Protein AF-A0A418HK17-F1 (afdb_monomer_lite)

pLDDT: mean 91.91, std 10.73, range [44.59, 98.81]

Sequence (151 aa):
MNEPTEIKYPLDEYGDPYYAATHFKAIQNIEDILKGSTDWIEFTPLSGKPNTEFKAEGDNGFNCSYREINVLDIVKIKSVRINLSNIQNGMTIANLPENFVSESQSWPIRTPNTHLPVIISLRPSGKLSLVLNKADTTPWSDTDYIYGTYT

Foldseek 3Di:
DDDPPDDDADADPVRHGDDDCVDPVNDPPVCLQQPPWDDWDADAWPDFDWDDPLPPPPSPADTFTKIWGHGNVPDTDIKTWGKGFPDDAWDWGDQADAQSDVAKDKDWFDKPPLADTKIWIAHNRSTITIHGDPPTPDDGDSGIITTDMDD

Structure (mmCIF, N/CA/C/O backbone):
data_AF-A0A418HK17-F1
#
_entry.id   AF-A0A418HK17-F1
#
loop_
_atom_site.group_PDB
_atom_site.id
_atom_site.type_symbol
_atom_site.label_atom_id
_atom_site.label_alt_id
_atom_site.label_comp_id
_atom_site.label_asym_id
_atom_site.label_entity_id
_atom_site.label_seq_id
_atom_site.pdbx_PDB_ins_code
_atom_site.Cartn_x
_atom_site.Cartn_y
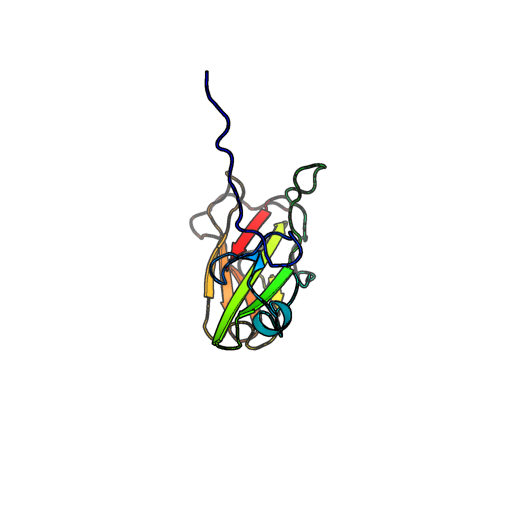_atom_site.Cartn_z
_atom_site.occupancy
_atom_site.B_iso_or_equiv
_atom_site.auth_seq_id
_atom_sit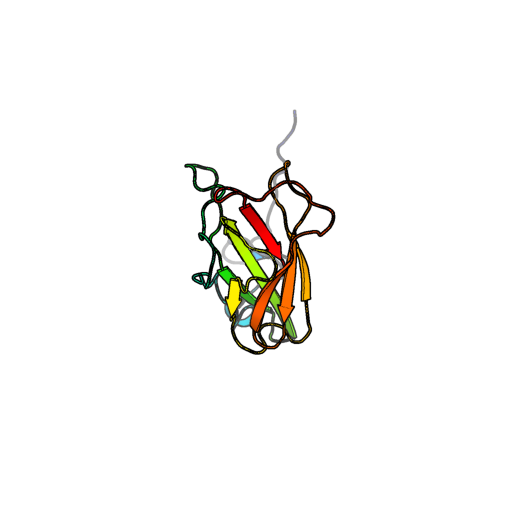e.auth_comp_id
_atom_site.auth_asym_id
_atom_site.auth_atom_id
_atom_site.pdbx_PDB_model_num
ATOM 1 N N . MET A 1 1 ? 3.424 45.359 20.848 1.00 44.59 1 MET A N 1
ATOM 2 C CA . MET A 1 1 ? 3.876 44.181 21.613 1.00 44.59 1 MET A CA 1
ATOM 3 C C . MET A 1 1 ? 2.828 43.104 21.412 1.00 44.59 1 MET A C 1
ATOM 5 O O . MET A 1 1 ? 1.671 43.375 21.693 1.00 44.59 1 MET A O 1
ATOM 9 N N . ASN A 1 2 ? 3.206 41.969 20.815 1.00 55.94 2 ASN A N 1
ATOM 10 C CA . ASN A 1 2 ? 2.333 40.802 20.678 1.00 55.94 2 ASN A CA 1
ATOM 11 C C . ASN A 1 2 ? 2.310 40.098 22.030 1.00 55.94 2 ASN A C 1
ATOM 13 O O . ASN A 1 2 ? 3.276 39.419 22.370 1.00 55.94 2 ASN A O 1
ATOM 17 N N . GLU A 1 3 ? 1.252 40.290 22.809 1.00 62.62 3 GLU A N 1
ATOM 18 C CA . GLU A 1 3 ? 1.036 39.420 23.961 1.00 62.62 3 GLU A CA 1
ATOM 19 C C . GLU A 1 3 ? 0.740 38.008 23.431 1.00 62.62 3 GLU A C 1
ATOM 21 O O . GLU A 1 3 ? -0.094 37.866 22.527 1.00 62.62 3 GLU A O 1
ATOM 26 N N . PRO A 1 4 ? 1.440 36.964 23.910 1.00 60.94 4 PRO A N 1
ATOM 27 C CA . PRO A 1 4 ? 1.094 35.599 23.552 1.00 60.94 4 PRO A CA 1
ATOM 28 C C . PRO A 1 4 ? -0.338 35.334 24.015 1.00 60.94 4 PRO A C 1
ATOM 30 O O . PRO A 1 4 ? -0.724 35.712 25.117 1.00 60.94 4 PRO A O 1
ATOM 33 N N . THR A 1 5 ? -1.144 34.707 23.163 1.00 62.84 5 THR A N 1
ATOM 34 C CA . THR A 1 5 ? -2.516 34.345 23.516 1.00 62.84 5 THR A CA 1
ATOM 35 C C . THR A 1 5 ? -2.481 33.366 24.689 1.00 62.84 5 THR A C 1
ATOM 37 O O . THR A 1 5 ? -2.128 32.200 24.523 1.00 62.84 5 THR A O 1
ATOM 40 N N . GLU A 1 6 ? -2.808 33.843 25.888 1.00 66.56 6 GLU A N 1
ATOM 41 C CA . GLU A 1 6 ? -2.925 33.004 27.076 1.00 66.56 6 GLU A CA 1
ATOM 42 C C . GLU A 1 6 ? -4.234 32.207 26.979 1.00 66.56 6 GLU A C 1
ATOM 44 O O . GLU A 1 6 ? -5.330 32.753 27.116 1.00 66.56 6 GLU A O 1
ATOM 49 N N . ILE A 1 7 ? -4.134 30.906 26.701 1.00 67.88 7 ILE A N 1
ATOM 50 C CA . ILE A 1 7 ? -5.291 30.006 26.720 1.00 67.88 7 ILE A CA 1
ATOM 51 C C . ILE A 1 7 ? -5.517 29.576 28.170 1.00 67.88 7 ILE A C 1
ATOM 53 O O . ILE A 1 7 ? -4.773 28.753 28.703 1.00 67.88 7 ILE A O 1
ATOM 57 N N . LYS A 1 8 ? -6.547 30.138 28.810 1.00 70.19 8 LYS A N 1
ATOM 58 C CA . LYS A 1 8 ? -6.967 29.758 30.165 1.00 70.19 8 LYS A CA 1
ATOM 59 C C . LYS A 1 8 ? -7.928 28.579 30.101 1.00 70.19 8 LYS A C 1
ATOM 61 O O . LYS A 1 8 ? -8.932 28.640 29.394 1.00 70.19 8 LYS A O 1
ATOM 66 N N . TYR A 1 9 ? -7.630 27.529 30.860 1.00 73.19 9 TYR A N 1
ATOM 67 C CA . TYR A 1 9 ? -8.531 26.394 31.031 1.00 73.19 9 TYR A CA 1
ATOM 68 C C . TYR A 1 9 ? -9.353 26.575 32.313 1.00 73.19 9 TYR A C 1
ATOM 70 O O . TYR A 1 9 ? -8.793 27.012 33.322 1.00 73.19 9 TYR A O 1
ATOM 78 N N . PRO A 1 10 ? -10.660 26.258 32.300 1.00 77.94 10 PRO A N 1
ATOM 79 C CA . PRO A 1 10 ? -11.397 26.056 33.542 1.00 77.94 10 PRO A CA 1
ATOM 80 C C . PRO A 1 10 ? -10.722 24.942 34.350 1.00 77.94 10 PRO A C 1
ATOM 82 O O . PRO A 1 10 ? -10.174 24.011 33.765 1.00 77.94 10 PRO A O 1
ATOM 85 N N . LEU A 1 11 ? -10.725 25.061 35.674 1.00 83.38 11 LEU A N 1
ATOM 86 C CA . LEU A 1 11 ? -10.177 24.058 36.587 1.00 83.38 11 LEU A CA 1
ATOM 87 C C . LEU A 1 11 ? -11.329 23.303 37.259 1.00 83.38 11 LEU A C 1
ATOM 89 O O . LEU A 1 11 ? -12.414 23.867 37.424 1.00 83.38 11 LEU A O 1
ATOM 93 N N . ASP A 1 12 ? -11.108 22.042 37.609 1.00 82.56 12 ASP A N 1
ATOM 94 C CA . ASP A 1 12 ? -12.029 21.252 38.416 1.00 82.56 12 ASP A CA 1
ATOM 95 C C . ASP A 1 12 ? -11.930 21.613 39.911 1.00 82.56 12 ASP A C 1
ATOM 97 O O . ASP A 1 12 ? -11.252 22.564 40.311 1.00 82.56 12 ASP A O 1
ATOM 101 N N . GLU A 1 13 ? -12.642 20.867 40.754 1.00 86.62 13 GLU A N 1
ATOM 102 C CA . GLU A 1 13 ? -12.667 21.088 42.204 1.00 86.62 13 GLU A CA 1
ATOM 103 C C . GLU A 1 13 ? -11.327 20.808 42.910 1.00 86.62 13 GLU A C 1
ATOM 105 O O . GLU A 1 13 ? -11.143 21.222 44.056 1.00 86.62 13 GLU A O 1
ATOM 110 N N . TYR A 1 14 ? -10.380 20.165 42.223 1.00 86.94 14 TYR A N 1
ATOM 111 C CA . TYR A 1 14 ? -9.034 19.860 42.709 1.00 86.94 14 TYR A CA 1
ATOM 112 C C . TYR A 1 14 ? -7.966 20.800 42.130 1.00 86.94 14 TYR A C 1
ATOM 114 O O . TYR A 1 14 ? -6.803 20.734 42.531 1.00 86.94 14 TYR A O 1
ATOM 122 N N . GLY A 1 15 ? -8.361 21.728 41.252 1.00 82.62 15 GLY A N 1
ATOM 123 C CA . GLY A 1 15 ? -7.452 22.659 40.588 1.00 82.62 15 GLY A CA 1
ATOM 124 C C . GLY A 1 15 ? -6.788 22.084 39.336 1.00 82.62 15 GLY A C 1
ATOM 125 O O . GLY A 1 15 ? -5.915 22.746 38.769 1.00 82.62 15 GLY A O 1
ATOM 126 N N . ASP A 1 16 ? -7.203 20.900 38.883 1.00 80.88 16 ASP A N 1
ATOM 127 C CA . ASP A 1 16 ? -6.726 20.292 37.646 1.00 80.88 16 ASP A CA 1
ATOM 128 C C . ASP A 1 16 ? -7.512 20.842 36.442 1.00 80.88 16 ASP A C 1
ATOM 130 O O . ASP A 1 16 ? -8.683 21.201 36.572 1.00 80.88 16 ASP A O 1
ATOM 134 N N . PRO A 1 17 ? -6.917 20.954 35.239 1.00 78.69 17 PRO A N 1
ATOM 135 C CA . PRO A 1 17 ? -7.635 21.443 34.064 1.00 78.69 17 PRO A CA 1
ATOM 136 C C . PRO A 1 17 ? -8.896 20.620 33.742 1.00 78.69 17 PRO A C 1
ATOM 138 O O . PRO A 1 17 ? -8.820 19.452 33.364 1.00 78.69 17 PRO A O 1
ATOM 141 N N . TYR A 1 18 ? -10.058 21.269 33.803 1.00 74.69 18 TYR A N 1
ATOM 142 C CA . TYR A 1 18 ? -11.341 20.742 33.357 1.00 74.69 18 TYR A CA 1
ATOM 143 C C . TYR A 1 18 ? -11.452 20.867 31.837 1.00 74.69 18 TYR A C 1
ATOM 145 O O . TYR A 1 18 ? -11.492 21.957 31.258 1.00 74.69 18 TYR A O 1
ATOM 153 N N . TYR A 1 19 ? -11.552 19.723 31.175 1.00 71.12 19 TYR A N 1
ATOM 154 C CA . TYR A 1 19 ? -11.874 19.651 29.762 1.00 71.12 19 TYR A CA 1
ATOM 155 C C . TYR A 1 19 ? -13.354 19.307 29.630 1.00 71.12 19 TYR A C 1
ATOM 157 O O . TYR A 1 19 ? -13.752 18.171 29.881 1.00 71.12 19 TYR A O 1
ATOM 165 N N . ALA A 1 20 ? -14.179 20.269 29.204 1.00 66.81 20 ALA A N 1
ATOM 166 C CA . ALA A 1 20 ? -15.521 19.936 28.735 1.00 66.81 20 ALA A CA 1
ATOM 167 C C . ALA A 1 20 ? -15.408 18.824 27.673 1.00 66.81 20 ALA A C 1
ATOM 169 O O . ALA A 1 20 ? -14.437 18.809 26.909 1.00 66.81 20 ALA A O 1
ATOM 170 N N . ALA A 1 21 ? -16.394 17.922 27.594 1.00 62.16 21 ALA A N 1
ATOM 171 C CA . ALA A 1 21 ? -16.418 16.759 26.687 1.00 62.16 21 ALA A CA 1
ATOM 172 C C . ALA A 1 21 ? -16.310 17.091 25.175 1.00 62.16 21 ALA A C 1
ATOM 174 O O . ALA A 1 21 ? -16.479 16.231 24.319 1.00 62.16 21 ALA A O 1
ATOM 175 N N . THR A 1 22 ? -16.035 18.347 24.836 1.00 64.69 22 THR A N 1
ATOM 176 C CA . THR A 1 22 ? -15.736 18.871 23.507 1.00 64.69 22 THR A CA 1
ATOM 177 C C . THR A 1 22 ? -14.237 18.890 23.176 1.00 64.69 22 THR A C 1
ATOM 179 O O . THR A 1 22 ? -13.881 19.128 22.024 1.00 64.69 22 THR A O 1
ATOM 182 N N . HIS A 1 23 ? -13.342 18.652 24.142 1.00 71.62 23 HIS A N 1
ATOM 183 C CA . HIS A 1 23 ? -11.892 18.604 23.915 1.00 71.62 23 HIS A CA 1
ATOM 184 C C . HIS A 1 23 ? -11.404 17.159 23.698 1.00 71.62 23 HIS A C 1
ATOM 186 O O . HIS A 1 23 ? -11.872 16.247 24.369 1.00 71.62 23 HIS A O 1
ATOM 192 N N . PHE A 1 24 ? -10.411 16.924 22.827 1.00 71.88 24 PHE A N 1
ATOM 193 C CA . PHE A 1 24 ? -9.941 15.557 22.513 1.00 71.88 24 PHE A CA 1
ATOM 194 C C . PHE A 1 24 ? -9.405 14.795 23.739 1.00 71.88 24 PHE A C 1
ATOM 196 O O . PHE A 1 24 ? -9.561 13.584 23.830 1.00 71.88 24 PHE A O 1
ATOM 203 N N . LYS A 1 25 ? -8.822 15.505 24.716 1.00 74.81 25 LYS A N 1
ATOM 204 C CA . LYS A 1 25 ? -8.398 14.917 26.004 1.00 74.81 25 LYS A CA 1
ATOM 205 C C . LYS A 1 25 ? -9.562 14.473 26.899 1.00 74.81 25 LYS A C 1
ATOM 207 O O . LYS A 1 25 ? -9.331 13.737 27.846 1.00 74.81 25 LYS A O 1
ATOM 212 N N . ALA A 1 26 ? -10.782 14.927 26.618 1.00 74.06 26 ALA A N 1
ATOM 213 C CA . ALA A 1 26 ? -11.989 14.495 27.314 1.00 74.06 26 ALA A CA 1
ATOM 214 C C . ALA A 1 26 ? -12.651 13.272 26.649 1.00 74.06 26 ALA A C 1
ATOM 216 O O . ALA A 1 26 ? -13.658 12.784 27.160 1.00 74.06 26 ALA A O 1
ATOM 217 N N . ILE A 1 27 ? -12.107 12.759 25.532 1.00 75.06 27 ILE A N 1
ATOM 218 C CA . ILE A 1 27 ? -12.557 11.493 24.940 1.00 75.06 27 ILE A CA 1
ATOM 219 C C . ILE A 1 27 ? -12.124 10.361 25.873 1.00 75.06 27 ILE A C 1
ATOM 221 O O . ILE A 1 27 ? -10.958 9.971 25.905 1.00 75.06 27 ILE A O 1
ATOM 225 N N . GLN A 1 28 ? -13.070 9.845 26.649 1.00 78.94 28 GLN A N 1
ATOM 226 C CA . GLN A 1 28 ? -12.859 8.667 27.480 1.00 78.94 28 GLN A CA 1
ATOM 227 C C . GLN A 1 28 ? -12.947 7.388 26.639 1.00 78.94 28 GLN A C 1
ATOM 229 O O . GLN A 1 28 ? -13.643 7.350 25.625 1.00 78.94 28 GLN A O 1
ATOM 234 N N . ASN A 1 29 ? -12.249 6.339 27.081 1.00 83.81 29 ASN A N 1
ATOM 235 C CA . ASN A 1 29 ? -12.304 4.994 26.499 1.00 83.81 29 ASN A CA 1
ATOM 236 C C . ASN A 1 29 ? -11.972 4.947 24.996 1.00 83.81 29 ASN A C 1
ATOM 238 O O . ASN A 1 29 ? -12.603 4.230 24.225 1.00 83.81 29 ASN A O 1
ATOM 242 N N . ILE A 1 30 ? -10.952 5.700 24.566 1.00 84.81 30 ILE A N 1
ATOM 243 C CA . ILE A 1 30 ? -10.473 5.666 23.174 1.00 84.81 30 ILE A CA 1
ATOM 244 C C . ILE A 1 30 ? -10.082 4.250 22.721 1.00 84.81 30 ILE A C 1
ATOM 246 O O . ILE A 1 30 ? -10.250 3.907 21.555 1.00 84.81 30 ILE A O 1
ATOM 250 N N . GLU A 1 31 ? -9.611 3.414 23.647 1.00 87.06 31 GLU A N 1
ATOM 251 C CA . GLU A 1 31 ? -9.303 2.003 23.402 1.00 87.06 31 GLU A CA 1
ATOM 252 C C . GLU A 1 31 ? -10.548 1.209 22.995 1.00 87.06 31 GLU A C 1
ATOM 254 O O . GLU A 1 31 ? -10.480 0.403 22.069 1.00 87.06 31 GLU A O 1
ATOM 259 N N . ASP A 1 32 ? -11.697 1.486 23.618 1.00 88.56 32 ASP A N 1
ATOM 260 C CA . ASP A 1 32 ? -12.975 0.882 23.236 1.00 88.56 32 ASP A CA 1
ATOM 261 C C . ASP A 1 32 ? -13.465 1.430 21.892 1.00 88.56 32 ASP A C 1
ATOM 263 O O . ASP A 1 32 ? -13.971 0.671 21.066 1.00 88.56 32 ASP A O 1
ATOM 267 N N . ILE A 1 33 ? -13.270 2.731 21.636 1.00 89.69 33 ILE A N 1
ATOM 268 C CA . ILE A 1 33 ? -13.612 3.364 20.350 1.00 89.69 33 ILE A CA 1
ATOM 269 C C . ILE A 1 33 ? -12.825 2.731 19.200 1.00 89.69 33 ILE A C 1
ATOM 271 O O . ILE A 1 33 ? -13.375 2.549 18.115 1.00 89.69 33 ILE A O 1
ATOM 275 N N . LEU A 1 34 ? -11.550 2.419 19.435 1.00 93.81 34 LEU A N 1
ATOM 276 C CA . LEU A 1 34 ? -10.629 1.887 18.434 1.00 93.81 34 LEU A CA 1
ATOM 277 C C . LEU A 1 34 ? -10.458 0.370 18.512 1.00 93.81 34 LEU A C 1
ATOM 279 O O . LEU A 1 34 ? -9.561 -0.185 17.869 1.00 93.81 34 LEU A O 1
ATOM 283 N N . LYS A 1 35 ? -11.298 -0.313 19.290 1.00 93.81 35 LYS A N 1
ATOM 284 C CA . LYS A 1 35 ? -11.192 -1.749 19.516 1.00 93.81 35 LYS A CA 1
ATOM 285 C C . LYS A 1 35 ? -11.197 -2.511 18.189 1.00 93.81 35 LYS A C 1
ATOM 287 O O . LYS A 1 35 ? -12.021 -2.279 17.312 1.00 93.81 35 LYS A O 1
ATOM 292 N N . GLY A 1 36 ? -10.247 -3.433 18.037 1.00 92.31 36 GLY A N 1
ATOM 293 C CA . GLY A 1 36 ? -10.071 -4.201 16.801 1.00 92.31 36 GLY A CA 1
ATOM 294 C C . GLY A 1 36 ? -9.313 -3.464 15.691 1.00 92.31 36 GLY A C 1
ATOM 295 O O . GLY A 1 36 ? -9.104 -4.049 14.630 1.00 92.31 36 GLY A O 1
ATOM 296 N N . SER A 1 37 ? -8.866 -2.226 15.925 1.00 96.38 37 SER A N 1
ATOM 297 C CA . SER A 1 37 ? -7.857 -1.595 15.075 1.00 96.38 37 SER A CA 1
ATOM 298 C C . SER A 1 37 ? -6.529 -2.342 15.164 1.00 96.38 37 SER A C 1
ATOM 300 O O . SER A 1 37 ? -6.192 -2.931 16.193 1.00 96.38 37 SER A O 1
ATOM 302 N N . THR A 1 38 ? -5.748 -2.276 14.095 1.00 96.88 38 THR A N 1
ATOM 303 C CA . THR A 1 38 ? -4.389 -2.803 14.040 1.00 96.88 38 THR A CA 1
ATOM 304 C C . THR A 1 38 ? -3.393 -1.665 13.874 1.00 96.88 38 THR A C 1
ATOM 306 O O . THR A 1 38 ? -3.655 -0.669 13.191 1.00 96.88 38 THR A O 1
ATOM 309 N N . ASP A 1 39 ? -2.192 -1.866 14.406 1.00 96.50 39 ASP A N 1
ATOM 310 C CA . ASP A 1 39 ? -1.018 -1.154 13.916 1.00 96.50 39 ASP A CA 1
ATOM 311 C C . ASP A 1 39 ? -0.722 -1.538 12.457 1.00 96.50 39 ASP A C 1
ATOM 313 O O . ASP A 1 39 ? -1.433 -2.325 11.820 1.00 96.50 39 ASP A O 1
ATOM 317 N N . TRP A 1 40 ? 0.342 -0.961 11.902 1.00 98.06 40 TRP A N 1
ATOM 318 C CA . TRP A 1 40 ? 0.868 -1.396 10.615 1.00 98.06 40 TRP A CA 1
ATOM 319 C C . TRP A 1 40 ? 1.412 -2.820 10.719 1.00 98.06 40 TRP A C 1
ATOM 321 O O . TRP A 1 40 ? 2.413 -3.070 11.385 1.00 98.06 40 TRP A O 1
ATOM 331 N N . ILE A 1 41 ? 0.759 -3.740 10.018 1.00 98.44 41 ILE A N 1
ATOM 332 C CA . ILE A 1 41 ? 1.200 -5.120 9.858 1.00 98.44 41 ILE A CA 1
ATOM 333 C C . ILE A 1 41 ? 2.072 -5.167 8.609 1.00 98.44 41 ILE A C 1
ATOM 335 O O . ILE A 1 41 ? 1.586 -4.982 7.489 1.00 98.44 41 ILE A O 1
ATOM 339 N N . GLU A 1 42 ? 3.373 -5.373 8.797 1.00 98.62 42 GLU A N 1
ATOM 340 C CA . GLU A 1 42 ? 4.309 -5.523 7.686 1.00 98.62 42 GLU A CA 1
ATOM 341 C C . GLU A 1 42 ? 4.075 -6.831 6.926 1.00 98.62 42 GLU A C 1
ATOM 343 O O . GLU A 1 42 ? 3.728 -7.861 7.507 1.00 98.62 42 GLU A O 1
ATOM 348 N N . PHE A 1 43 ? 4.285 -6.793 5.611 1.00 98.38 43 PHE A N 1
ATOM 349 C CA . PHE A 1 43 ? 4.245 -7.982 4.767 1.00 98.38 43 PHE A CA 1
ATOM 350 C C . PHE A 1 43 ? 5.444 -8.024 3.825 1.00 98.38 43 PHE A C 1
ATOM 352 O O . PHE A 1 43 ? 5.903 -6.999 3.317 1.00 98.38 43 PHE A O 1
ATOM 359 N N . THR A 1 44 ? 5.912 -9.238 3.542 1.00 97.88 44 THR A N 1
ATOM 360 C CA . THR A 1 44 ? 6.943 -9.481 2.531 1.00 97.88 44 THR A CA 1
ATOM 361 C C . THR A 1 44 ? 6.278 -9.649 1.165 1.00 97.88 44 THR A C 1
ATOM 363 O O . THR A 1 44 ? 5.447 -10.548 1.007 1.00 97.88 44 THR A O 1
ATOM 366 N N . PRO A 1 45 ? 6.613 -8.815 0.166 1.00 98.12 45 PRO A N 1
ATOM 367 C CA . PRO A 1 45 ? 6.142 -9.000 -1.198 1.00 98.12 45 PRO A CA 1
ATOM 368 C C . PRO A 1 45 ? 6.560 -10.359 -1.768 1.00 98.12 45 PRO A C 1
ATOM 370 O O . PRO A 1 45 ? 7.669 -10.832 -1.535 1.00 98.12 45 PRO A O 1
ATOM 373 N N . LEU A 1 46 ? 5.675 -10.970 -2.552 1.00 98.19 46 LEU A N 1
ATOM 374 C CA . LEU A 1 46 ? 5.905 -12.242 -3.243 1.00 98.19 46 LEU A CA 1
ATOM 375 C C . LEU A 1 46 ? 6.906 -12.108 -4.398 1.00 98.19 46 LEU A C 1
ATOM 377 O O . LEU A 1 46 ? 7.482 -13.099 -4.837 1.00 98.19 46 LEU A O 1
ATOM 381 N N . SER A 1 47 ? 7.074 -10.894 -4.920 1.00 94.50 47 SER A N 1
ATOM 382 C CA . SER A 1 47 ? 7.993 -10.564 -6.005 1.00 94.50 47 SER A CA 1
ATOM 383 C C . SER A 1 47 ? 8.391 -9.088 -5.916 1.00 94.50 47 SER A C 1
ATOM 385 O O . SER A 1 47 ? 7.711 -8.291 -5.263 1.00 94.50 47 SER A O 1
ATOM 387 N N . GLY A 1 48 ? 9.472 -8.722 -6.607 1.00 96.44 48 GLY A N 1
ATOM 388 C CA . GLY A 1 48 ? 10.115 -7.412 -6.510 1.00 96.44 48 GLY A CA 1
ATOM 389 C C . GLY A 1 48 ? 11.038 -7.304 -5.295 1.00 96.44 48 GLY A C 1
ATOM 390 O O . GLY A 1 48 ? 11.229 -8.265 -4.547 1.00 96.44 48 GLY A O 1
ATOM 391 N N . LYS A 1 49 ? 11.640 -6.130 -5.110 1.00 98.00 49 LYS A N 1
ATOM 392 C CA . LYS A 1 49 ? 12.554 -5.839 -4.003 1.00 98.00 49 LYS A CA 1
ATOM 393 C C . LYS A 1 49 ? 11.866 -4.907 -2.996 1.00 98.00 49 LYS A C 1
ATOM 395 O O . LYS A 1 49 ? 11.583 -3.759 -3.339 1.00 98.00 49 LYS A O 1
ATOM 400 N N . PRO A 1 50 ? 11.548 -5.376 -1.777 1.00 97.88 50 PRO A N 1
ATOM 401 C CA . PRO A 1 50 ? 10.803 -4.578 -0.811 1.00 97.88 50 PRO A CA 1
ATOM 402 C C . PRO A 1 50 ? 11.623 -3.443 -0.209 1.00 97.88 50 PRO A C 1
ATOM 404 O O . PRO A 1 50 ? 12.827 -3.576 0.007 1.00 97.88 50 PRO A O 1
ATOM 407 N N . ASN A 1 51 ? 10.907 -2.395 0.194 1.00 97.56 51 ASN A N 1
ATOM 408 C CA . ASN A 1 51 ? 11.332 -1.399 1.170 1.00 97.56 51 ASN A CA 1
ATOM 409 C C . ASN A 1 51 ? 12.631 -0.675 0.787 1.00 97.56 51 ASN A C 1
ATOM 411 O O . ASN A 1 51 ? 13.481 -0.471 1.651 1.00 97.56 51 ASN A O 1
ATOM 415 N N . THR A 1 52 ? 12.802 -0.309 -0.488 1.00 96.00 52 THR A N 1
ATOM 416 C CA . THR A 1 52 ? 14.050 0.302 -0.980 1.00 96.00 52 THR A CA 1
ATOM 417 C C . THR A 1 52 ? 14.072 1.817 -0.884 1.00 96.00 52 THR A C 1
ATOM 419 O O . THR A 1 52 ? 15.128 2.387 -0.619 1.00 96.00 52 THR A O 1
ATOM 422 N N . GLU A 1 53 ? 12.924 2.472 -1.047 1.00 96.38 53 GLU A N 1
ATOM 423 C CA . GLU A 1 53 ? 12.893 3.924 -1.202 1.00 96.38 53 GLU A CA 1
ATOM 424 C C . GLU A 1 53 ? 12.780 4.675 0.114 1.00 96.38 53 GLU A C 1
ATOM 426 O O . GLU A 1 53 ? 12.105 4.226 1.050 1.00 96.38 53 GLU A O 1
ATOM 431 N N . PHE A 1 54 ? 13.406 5.857 0.140 1.00 96.44 54 PHE A N 1
ATOM 432 C CA . PHE A 1 54 ? 13.390 6.796 1.267 1.00 96.44 54 PHE A CA 1
ATOM 433 C C . PHE A 1 54 ? 13.916 6.168 2.566 1.00 96.44 54 PHE A C 1
ATOM 435 O O . PHE A 1 54 ? 13.411 6.413 3.658 1.00 96.44 54 PHE A O 1
ATOM 442 N N . LYS A 1 55 ? 14.926 5.299 2.445 1.00 96.50 55 LYS A N 1
ATOM 443 C CA . LYS A 1 55 ? 15.558 4.594 3.571 1.00 96.50 55 LYS A CA 1
ATOM 444 C C . LYS A 1 55 ? 16.825 5.259 4.100 1.00 96.50 55 LYS A C 1
ATOM 446 O O . LYS A 1 55 ? 17.461 4.701 4.990 1.00 96.50 55 LYS A O 1
ATOM 451 N N . ALA A 1 56 ? 17.201 6.418 3.564 1.00 95.69 56 ALA A N 1
ATOM 452 C CA . ALA A 1 56 ? 18.299 7.191 4.121 1.00 95.69 56 ALA A CA 1
ATOM 453 C C . ALA A 1 56 ? 17.947 7.702 5.529 1.00 95.69 56 ALA A C 1
ATOM 455 O O . ALA A 1 56 ? 16.776 7.804 5.909 1.00 95.69 56 ALA A O 1
ATOM 456 N N . GLU A 1 57 ? 18.974 8.016 6.314 1.00 96.00 57 GLU A N 1
ATOM 457 C CA . GLU A 1 57 ? 18.799 8.601 7.641 1.00 96.00 57 GLU A CA 1
ATOM 458 C C . GLU A 1 57 ? 18.003 9.913 7.544 1.00 96.00 57 GLU A C 1
ATOM 460 O O . GLU A 1 57 ? 18.353 10.808 6.780 1.00 96.00 57 GLU A O 1
ATOM 465 N N . GLY A 1 58 ? 16.907 10.009 8.302 1.00 95.69 58 GLY A N 1
ATOM 466 C CA . GLY A 1 58 ? 16.013 11.172 8.309 1.00 95.69 58 GLY A CA 1
ATOM 467 C C . GLY A 1 58 ? 14.842 11.117 7.317 1.00 95.69 58 GLY A C 1
ATOM 468 O O . GLY A 1 58 ? 13.841 11.794 7.556 1.00 95.69 58 GLY A O 1
ATOM 469 N N . ASP A 1 59 ? 14.893 10.275 6.280 1.00 95.62 59 ASP A N 1
ATOM 470 C CA . ASP A 1 59 ? 13.827 10.197 5.263 1.00 95.62 59 ASP A CA 1
ATOM 471 C C . ASP A 1 59 ? 12.570 9.463 5.758 1.00 95.62 59 ASP A C 1
ATOM 473 O O . ASP A 1 59 ? 11.458 9.742 5.308 1.00 95.62 59 ASP A O 1
ATOM 477 N N . ASN A 1 60 ? 12.731 8.538 6.710 1.00 95.06 60 ASN A N 1
ATOM 478 C CA . ASN A 1 60 ? 11.639 7.804 7.363 1.00 95.06 60 ASN A CA 1
ATOM 479 C C . ASN A 1 60 ? 10.661 7.107 6.390 1.00 95.06 60 ASN A C 1
ATOM 481 O O . ASN A 1 60 ? 9.452 7.040 6.636 1.00 95.06 60 ASN A O 1
ATOM 485 N N . GLY A 1 61 ? 11.172 6.555 5.287 1.00 96.69 61 GLY A N 1
ATOM 486 C CA . GLY A 1 61 ? 10.388 5.798 4.316 1.00 96.69 61 GLY A CA 1
ATOM 487 C C . GLY A 1 61 ? 9.719 4.577 4.939 1.00 96.69 61 GLY A C 1
ATOM 488 O O . GLY A 1 61 ? 10.348 3.814 5.678 1.00 96.69 61 GLY A O 1
ATOM 489 N N . PHE A 1 62 ? 8.445 4.344 4.628 1.00 98.00 62 PHE A N 1
ATOM 490 C CA . PHE A 1 62 ? 7.697 3.233 5.223 1.00 98.00 62 PHE A CA 1
ATOM 491 C C . PHE A 1 62 ? 8.010 1.878 4.573 1.00 98.00 62 PHE A C 1
ATOM 493 O O . PHE A 1 62 ? 8.494 1.802 3.441 1.00 98.00 62 PHE A O 1
ATOM 500 N N . ASN A 1 63 ? 7.716 0.802 5.306 1.00 98.56 63 ASN A N 1
ATOM 501 C CA . ASN A 1 63 ? 7.717 -0.565 4.792 1.00 98.56 63 ASN A CA 1
ATOM 502 C C . ASN A 1 63 ? 6.363 -0.929 4.166 1.00 98.56 63 ASN A C 1
ATOM 504 O O . ASN A 1 63 ? 5.321 -0.374 4.538 1.00 98.56 63 ASN A O 1
ATOM 508 N N . CYS A 1 64 ? 6.380 -1.896 3.247 1.00 98.69 64 CYS A N 1
ATOM 509 C CA . CYS A 1 64 ? 5.200 -2.608 2.772 1.00 98.69 64 CYS A CA 1
ATOM 510 C C . CYS A 1 64 ? 4.405 -3.133 3.966 1.00 98.69 64 CYS A C 1
ATOM 512 O O . CYS A 1 64 ? 4.875 -3.980 4.725 1.00 98.69 64 CYS A O 1
ATOM 514 N N . SER A 1 65 ? 3.218 -2.573 4.163 1.00 98.81 65 SER A N 1
ATOM 515 C CA . SER A 1 65 ? 2.387 -2.859 5.327 1.00 98.81 65 SER A CA 1
ATOM 516 C C . SER A 1 65 ? 0.923 -2.547 5.047 1.00 98.81 65 SER A C 1
ATOM 518 O O . SER A 1 65 ? 0.598 -1.781 4.140 1.00 98.81 65 SER A O 1
ATOM 520 N N . TYR A 1 66 ? 0.022 -3.140 5.817 1.00 98.75 66 TYR A N 1
ATOM 521 C CA . TYR A 1 66 ? -1.398 -2.796 5.807 1.00 98.75 66 TYR A CA 1
ATOM 522 C C . TYR A 1 66 ? -1.895 -2.584 7.234 1.00 98.75 66 TYR A C 1
ATOM 524 O O . TYR A 1 66 ? -1.253 -3.015 8.190 1.00 98.75 66 TYR A O 1
ATOM 532 N N . ARG A 1 67 ? -3.028 -1.902 7.385 1.00 98.12 67 ARG A N 1
ATOM 533 C CA . ARG A 1 67 ? -3.723 -1.794 8.671 1.00 98.12 67 ARG A CA 1
ATOM 534 C C . ARG A 1 67 ? -5.221 -1.617 8.493 1.00 98.12 67 ARG A C 1
ATOM 536 O O . ARG A 1 67 ? -5.672 -1.128 7.454 1.00 98.12 67 ARG A O 1
ATOM 543 N N . GLU A 1 68 ? -5.962 -1.945 9.538 1.00 97.62 68 GLU A N 1
ATOM 544 C CA . GLU A 1 68 ? -7.379 -1.624 9.686 1.00 97.62 68 GLU A CA 1
ATOM 545 C C . GLU A 1 68 ? -7.539 -0.716 10.904 1.00 97.62 68 GLU A C 1
ATOM 547 O O . GLU A 1 68 ? -7.107 -1.065 11.995 1.00 97.62 68 GLU A O 1
ATOM 552 N N . ILE A 1 69 ? -8.136 0.459 10.725 1.00 97.19 69 ILE A N 1
ATOM 553 C CA . ILE A 1 69 ? -8.612 1.286 11.832 1.00 97.19 69 ILE A CA 1
ATOM 554 C C . ILE A 1 69 ? -10.113 1.068 11.911 1.00 97.19 69 ILE A C 1
ATOM 556 O O . ILE A 1 69 ? -10.849 1.378 10.972 1.00 97.19 69 ILE A O 1
ATOM 560 N N . ASN A 1 70 ? -10.546 0.522 13.033 1.00 95.69 70 ASN A N 1
ATOM 561 C CA . ASN A 1 70 ? -11.940 0.311 13.352 1.00 95.69 70 ASN A CA 1
ATOM 562 C C . ASN A 1 70 ? -12.387 1.425 14.298 1.00 95.69 70 ASN A C 1
ATOM 564 O O . ASN A 1 70 ? -11.765 1.633 15.334 1.00 95.69 70 ASN A O 1
ATOM 568 N N . VAL A 1 71 ? -13.435 2.152 13.927 1.00 94.19 71 VAL A N 1
ATOM 569 C CA . VAL A 1 71 ? -14.059 3.166 14.773 1.00 94.19 71 VAL A CA 1
ATOM 570 C C . VAL A 1 71 ? -15.466 2.695 15.121 1.00 94.19 71 VAL A C 1
ATOM 572 O O . VAL A 1 71 ? -16.353 2.669 14.258 1.00 94.19 71 VAL A O 1
ATOM 575 N N . LEU A 1 72 ? -15.662 2.354 16.397 1.00 91.00 72 LEU A N 1
ATOM 576 C CA . 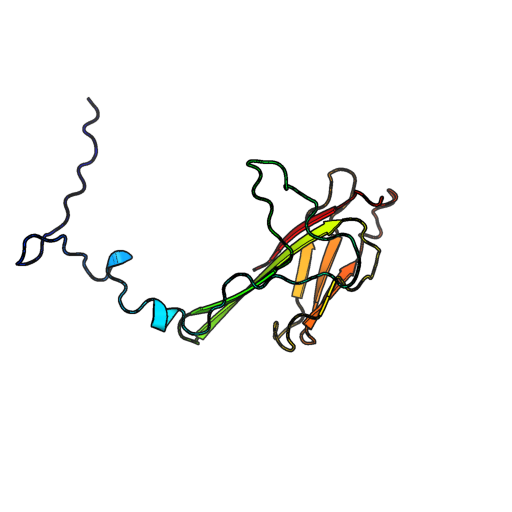LEU A 1 72 ? -16.940 1.944 16.990 1.00 91.00 72 LEU A CA 1
ATOM 577 C C . LEU A 1 72 ? -17.619 0.750 16.295 1.00 91.00 72 LEU A C 1
ATOM 579 O O . LEU A 1 72 ? -18.841 0.650 16.341 1.00 91.00 72 LEU A O 1
ATOM 583 N N . ASP A 1 73 ? -16.873 -0.114 15.601 1.00 88.38 73 ASP A N 1
ATOM 584 C CA . ASP A 1 73 ? -17.401 -1.193 14.743 1.00 88.38 73 ASP A CA 1
ATOM 585 C C . ASP A 1 73 ? -18.321 -0.718 13.598 1.00 88.38 73 ASP A C 1
ATOM 587 O O . ASP A 1 73 ? -18.923 -1.531 12.894 1.00 88.38 73 ASP A O 1
ATOM 591 N N . ILE A 1 74 ? -18.405 0.595 13.362 1.00 91.31 74 ILE A N 1
ATOM 592 C CA . ILE A 1 74 ? -19.280 1.214 12.355 1.00 91.31 74 ILE A CA 1
ATOM 593 C C . ILE A 1 74 ? -18.474 1.633 11.127 1.00 91.31 74 ILE A C 1
ATOM 595 O O . ILE A 1 74 ? -18.939 1.493 9.995 1.00 91.31 74 ILE A O 1
ATOM 599 N N . VAL A 1 75 ? -17.264 2.156 11.340 1.00 93.94 75 VAL A N 1
ATOM 600 C CA . VAL A 1 75 ? -16.396 2.640 10.264 1.00 93.94 75 VAL A CA 1
ATOM 601 C C . VAL A 1 75 ? -15.098 1.852 10.272 1.00 93.94 75 VAL A C 1
ATOM 603 O O . VAL A 1 75 ? -14.379 1.825 11.267 1.00 93.94 75 VAL A O 1
ATOM 606 N N . LYS A 1 76 ? -14.780 1.246 9.128 1.00 95.00 76 LYS A N 1
ATOM 607 C CA . LYS A 1 76 ? -13.507 0.565 8.893 1.00 95.00 76 LYS A CA 1
ATOM 608 C C . LYS A 1 76 ? -12.710 1.343 7.864 1.00 95.00 76 LYS A C 1
ATOM 610 O O . LYS A 1 76 ? -13.114 1.439 6.709 1.00 95.00 76 LYS A O 1
ATOM 615 N N . ILE A 1 77 ? -11.578 1.883 8.289 1.00 96.25 77 ILE A N 1
ATOM 616 C CA . ILE A 1 77 ? -10.620 2.566 7.425 1.00 96.25 77 ILE A CA 1
ATOM 617 C C . ILE A 1 77 ? -9.479 1.595 7.166 1.00 96.25 77 ILE A C 1
ATOM 619 O O . ILE A 1 77 ? -8.837 1.119 8.103 1.00 96.25 77 ILE A O 1
ATOM 623 N N . LYS A 1 78 ? -9.223 1.285 5.900 1.00 97.44 78 LYS A N 1
ATOM 624 C CA . LYS A 1 78 ? -8.272 0.240 5.531 1.00 97.44 78 LYS A CA 1
ATOM 625 C C . LYS A 1 78 ? -7.168 0.829 4.696 1.00 97.44 78 LYS A C 1
ATOM 627 O O . LYS A 1 78 ? -7.403 1.313 3.598 1.00 97.44 78 LYS A O 1
ATOM 632 N N . SER A 1 79 ? -5.954 0.763 5.220 1.00 98.31 79 SER A N 1
ATOM 633 C CA . SER A 1 79 ? -4.809 1.387 4.577 1.00 98.31 79 SER A CA 1
ATOM 634 C C . SER A 1 79 ? -3.809 0.348 4.101 1.00 98.31 79 SER A C 1
ATOM 636 O O . SER A 1 79 ? -3.545 -0.636 4.790 1.00 98.31 79 SER A O 1
ATOM 638 N N . VAL A 1 80 ? -3.194 0.611 2.950 1.00 98.62 80 VAL A N 1
ATOM 639 C CA . VAL A 1 80 ? -2.081 -0.179 2.413 1.00 98.62 80 VAL A CA 1
ATOM 640 C C . VAL A 1 80 ? -0.942 0.759 2.042 1.00 98.62 80 VAL A C 1
ATOM 642 O O . VAL A 1 80 ? -1.153 1.773 1.376 1.00 98.62 80 VAL A O 1
ATOM 645 N N . ARG A 1 81 ? 0.267 0.405 2.468 1.00 98.69 81 ARG A N 1
ATOM 646 C CA . ARG A 1 81 ? 1.543 1.030 2.128 1.00 98.69 81 ARG A CA 1
ATOM 647 C C . ARG A 1 81 ? 2.333 0.097 1.229 1.00 98.69 81 ARG A C 1
ATOM 649 O O . ARG A 1 81 ? 2.462 -1.089 1.526 1.00 98.69 81 ARG A O 1
ATOM 656 N N . ILE A 1 82 ? 2.880 0.642 0.150 1.00 98.75 82 ILE A N 1
ATOM 657 C CA . ILE A 1 82 ? 3.696 -0.098 -0.814 1.00 98.75 82 ILE A CA 1
ATOM 658 C C . ILE A 1 82 ? 4.983 0.689 -1.041 1.00 98.75 82 ILE A C 1
ATOM 660 O O . ILE A 1 82 ? 4.923 1.850 -1.438 1.00 98.75 82 ILE A O 1
ATOM 664 N N . ASN A 1 83 ? 6.122 0.056 -0.777 1.00 98.62 83 ASN A N 1
ATOM 665 C CA . ASN A 1 83 ? 7.466 0.539 -1.083 1.00 98.62 83 ASN A CA 1
ATOM 666 C C . ASN A 1 83 ? 8.210 -0.618 -1.756 1.00 98.62 83 ASN A C 1
ATOM 668 O O . ASN A 1 83 ? 8.568 -1.593 -1.092 1.00 98.62 83 ASN A O 1
ATOM 672 N N . LEU A 1 84 ? 8.343 -0.570 -3.078 1.00 98.44 84 LEU A N 1
ATOM 673 C CA . LEU A 1 84 ? 8.789 -1.714 -3.871 1.00 98.44 84 LEU A CA 1
ATOM 674 C C . LEU A 1 84 ? 9.558 -1.243 -5.104 1.00 98.44 84 LEU A C 1
ATOM 676 O O . LEU A 1 84 ? 9.085 -0.353 -5.802 1.00 98.44 84 LEU A O 1
ATOM 680 N N . SER A 1 85 ? 10.682 -1.880 -5.408 1.00 98.38 85 SER A N 1
ATOM 681 C CA . SER A 1 85 ? 11.425 -1.730 -6.669 1.00 98.38 85 SER A CA 1
ATOM 682 C C . SER A 1 85 ? 11.536 -3.063 -7.412 1.00 98.38 85 SER A C 1
ATOM 684 O O . SER A 1 85 ? 11.020 -4.083 -6.939 1.00 98.38 85 SER A O 1
ATOM 686 N N . ASN A 1 86 ? 12.174 -3.067 -8.587 1.00 97.44 86 ASN A N 1
ATOM 687 C CA . ASN A 1 86 ? 12.297 -4.244 -9.456 1.00 97.44 86 ASN A CA 1
ATOM 688 C C . ASN A 1 86 ? 10.926 -4.858 -9.799 1.00 97.44 86 ASN A C 1
ATOM 690 O O . ASN A 1 86 ? 10.669 -6.046 -9.575 1.00 97.44 86 ASN A O 1
ATOM 694 N N . ILE A 1 87 ? 10.004 -4.013 -10.266 1.00 97.12 87 ILE A N 1
ATOM 695 C CA . ILE A 1 87 ? 8.632 -4.423 -10.567 1.00 97.12 87 ILE A CA 1
ATOM 696 C C . ILE A 1 87 ? 8.468 -4.911 -12.009 1.00 97.12 87 ILE A C 1
ATOM 698 O O . ILE A 1 87 ? 9.203 -4.529 -12.913 1.00 97.12 87 ILE A O 1
ATOM 702 N N . GLN A 1 88 ? 7.453 -5.744 -12.233 1.00 96.19 88 GLN A N 1
ATOM 703 C CA . GLN A 1 88 ? 7.114 -6.304 -13.539 1.00 96.19 88 GLN A CA 1
ATOM 704 C C . GLN A 1 88 ? 5.625 -6.130 -13.824 1.00 96.19 88 GLN A C 1
ATOM 706 O O . GLN A 1 88 ? 4.785 -6.264 -12.934 1.00 96.19 88 GLN A O 1
ATOM 711 N N . ASN A 1 89 ? 5.274 -5.871 -15.083 1.00 97.19 89 ASN A N 1
ATOM 712 C CA . ASN A 1 89 ? 3.878 -5.702 -15.468 1.00 97.19 89 ASN A CA 1
ATOM 713 C C . ASN A 1 89 ? 3.030 -6.940 -15.128 1.00 97.19 89 ASN A C 1
ATOM 715 O O . ASN A 1 89 ? 3.380 -8.059 -15.497 1.00 97.19 89 ASN A O 1
ATOM 719 N N . GLY A 1 90 ? 1.894 -6.735 -14.457 1.00 96.88 90 GLY A N 1
ATOM 720 C CA . GLY A 1 90 ? 0.956 -7.802 -14.101 1.00 96.88 90 GLY A CA 1
ATOM 721 C C . GLY A 1 90 ? 1.357 -8.636 -12.881 1.00 96.88 90 GLY A C 1
ATOM 722 O O . GLY A 1 90 ? 0.661 -9.604 -12.560 1.00 96.88 90 GLY A O 1
ATOM 723 N N . MET A 1 91 ? 2.450 -8.297 -12.188 1.00 97.38 91 MET A N 1
ATOM 724 C CA . MET A 1 91 ? 2.891 -9.067 -11.027 1.00 97.38 91 MET A CA 1
ATOM 725 C C . MET A 1 91 ? 1.903 -8.980 -9.857 1.00 97.38 91 MET A C 1
ATOM 727 O O . MET A 1 91 ? 1.215 -7.976 -9.639 1.00 97.38 91 MET A O 1
ATOM 731 N N . THR A 1 92 ? 1.872 -10.047 -9.060 1.00 98.38 92 THR A N 1
ATOM 732 C CA . THR A 1 92 ? 1.216 -10.037 -7.749 1.00 98.38 92 THR A CA 1
ATOM 733 C C . THR A 1 92 ? 2.234 -9.579 -6.712 1.00 98.38 92 THR A C 1
ATOM 735 O O . THR A 1 92 ? 3.298 -10.179 -6.591 1.00 98.38 92 THR A O 1
ATOM 738 N N . ILE A 1 93 ? 1.910 -8.508 -5.988 1.00 98.56 93 ILE A N 1
ATOM 739 C CA . ILE A 1 93 ? 2.748 -7.954 -4.923 1.00 98.56 93 ILE A CA 1
ATOM 740 C C . ILE A 1 93 ? 2.595 -8.809 -3.669 1.00 98.56 93 ILE A C 1
ATOM 742 O O . ILE A 1 93 ? 3.587 -9.241 -3.101 1.00 98.56 93 ILE A O 1
ATOM 746 N N . ALA A 1 94 ? 1.360 -9.059 -3.236 1.00 98.44 94 ALA A N 1
ATOM 747 C CA . ALA A 1 94 ? 1.063 -9.811 -2.023 1.00 98.44 94 ALA A CA 1
ATOM 748 C C . ALA A 1 94 ? -0.355 -10.392 -2.068 1.00 98.44 94 ALA A C 1
ATOM 750 O O . ALA A 1 94 ? -1.192 -9.962 -2.865 1.00 98.44 94 ALA A O 1
ATOM 751 N N . ASN A 1 95 ? -0.620 -11.333 -1.165 1.00 98.19 95 ASN A N 1
ATOM 752 C CA . ASN A 1 95 ? -1.973 -11.728 -0.792 1.00 98.19 95 ASN A CA 1
ATOM 753 C C . ASN A 1 95 ? -2.217 -11.223 0.632 1.00 98.19 95 ASN A C 1
ATOM 755 O O . ASN A 1 95 ? -1.671 -11.769 1.589 1.00 98.19 95 ASN A O 1
ATOM 759 N N . LEU A 1 96 ? -2.978 -10.138 0.751 1.00 98.19 96 LEU A N 1
ATOM 760 C CA . LEU A 1 96 ? -3.488 -9.643 2.029 1.00 98.19 96 LEU A CA 1
ATOM 761 C C . LEU A 1 96 ? -4.576 -10.599 2.558 1.00 98.19 96 LEU A C 1
ATOM 763 O O . LEU A 1 96 ? -5.012 -11.478 1.808 1.00 98.19 96 LEU A O 1
ATOM 767 N N . PRO A 1 97 ? -5.033 -10.456 3.818 1.00 97.75 97 PRO A N 1
ATOM 768 C CA . PRO A 1 97 ? -6.136 -11.264 4.325 1.00 97.75 97 PRO A CA 1
ATOM 769 C C . PRO A 1 97 ? -7.352 -11.239 3.389 1.00 97.75 97 PRO A C 1
ATOM 771 O O . PRO A 1 97 ? -7.681 -10.211 2.789 1.00 97.75 97 PRO A O 1
ATOM 774 N N . GLU A 1 98 ? -8.023 -12.380 3.256 1.00 97.38 98 GLU A N 1
ATOM 775 C CA . GLU A 1 98 ? -9.252 -12.468 2.472 1.00 97.38 98 GLU A CA 1
ATOM 776 C C . GLU A 1 98 ? -10.315 -11.527 3.052 1.00 97.38 98 GLU A C 1
ATOM 778 O O . GLU A 1 98 ? -10.415 -11.349 4.267 1.00 97.38 98 GLU A O 1
ATOM 783 N N . ASN A 1 99 ? -11.086 -10.886 2.174 1.00 95.62 99 ASN A N 1
ATOM 784 C CA . ASN A 1 99 ? -12.047 -9.841 2.518 1.00 95.62 99 ASN A CA 1
ATOM 785 C C . ASN A 1 99 ? -11.420 -8.659 3.277 1.00 95.62 99 ASN A C 1
ATOM 787 O O . ASN A 1 99 ? -12.125 -7.899 3.948 1.00 95.62 99 ASN A O 1
ATOM 791 N N . PHE A 1 100 ? -10.099 -8.451 3.143 1.00 97.12 100 PHE A N 1
ATOM 792 C CA . PHE A 1 100 ? -9.489 -7.213 3.610 1.00 97.12 100 PHE A CA 1
ATOM 7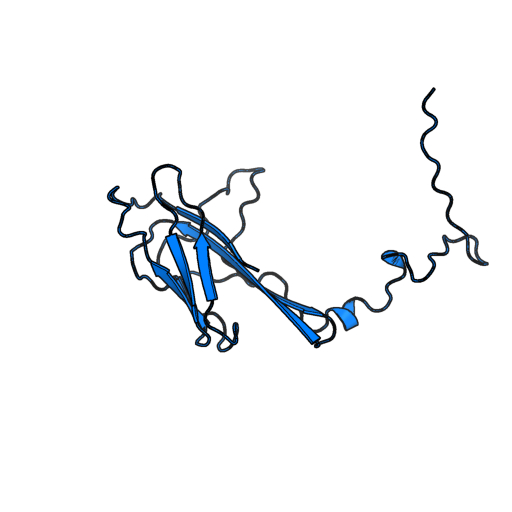93 C C . PHE A 1 100 ? -10.159 -6.020 2.931 1.00 97.12 100 PHE A C 1
ATOM 795 O O . PHE A 1 100 ? -10.434 -5.059 3.614 1.00 97.12 100 PHE A O 1
ATOM 802 N N . VAL A 1 101 ? -10.551 -6.089 1.660 1.00 96.81 101 VAL A N 1
ATOM 803 C CA . VAL A 1 101 ? -11.520 -5.143 1.074 1.00 96.81 101 VAL A CA 1
ATOM 804 C C . VAL A 1 101 ? -12.789 -5.888 0.675 1.00 96.81 101 VAL A C 1
ATOM 806 O O . VAL A 1 101 ? -12.708 -7.036 0.243 1.00 96.81 101 VAL A O 1
ATOM 809 N N . SER A 1 102 ? -13.952 -5.255 0.812 1.00 95.12 102 SER A N 1
ATOM 810 C CA . SER A 1 102 ? -15.241 -5.818 0.380 1.00 95.12 102 SER A CA 1
ATOM 811 C C . SER A 1 102 ? -15.441 -5.695 -1.133 1.00 95.12 102 SER A C 1
ATOM 813 O O . SER A 1 102 ? -15.986 -6.589 -1.776 1.00 95.12 102 SER A O 1
ATOM 815 N N . GLU A 1 103 ? -14.924 -4.622 -1.726 1.00 97.38 103 GLU A N 1
ATOM 816 C CA . GLU A 1 103 ? -15.013 -4.331 -3.149 1.00 97.38 103 GLU A CA 1
ATOM 817 C C . GLU A 1 103 ? -13.624 -4.211 -3.766 1.00 97.38 103 GLU A C 1
ATOM 819 O O . GLU A 1 103 ? -12.632 -3.880 -3.119 1.00 97.38 103 GLU A O 1
ATOM 824 N N . SER A 1 104 ? -13.566 -4.449 -5.071 1.00 98.06 104 SER A N 1
ATOM 825 C CA . SER A 1 104 ? -12.371 -4.193 -5.864 1.00 98.06 104 SER A CA 1
ATOM 826 C C . SER A 1 104 ? -11.939 -2.728 -5.789 1.00 98.06 104 SER A C 1
ATOM 828 O O . SER A 1 104 ? -12.663 -1.856 -6.258 1.00 98.06 104 SER A O 1
ATOM 830 N N . GLN A 1 105 ? -10.721 -2.486 -5.310 1.00 98.06 105 GLN A N 1
ATOM 831 C CA . GLN A 1 105 ? -10.098 -1.164 -5.276 1.00 98.06 105 GLN A CA 1
ATOM 832 C C . GLN A 1 105 ? -9.022 -1.051 -6.358 1.00 98.06 105 GLN A C 1
ATOM 834 O O . GLN A 1 105 ? -8.331 -2.026 -6.681 1.00 98.06 105 GLN A O 1
ATOM 839 N N . SER A 1 106 ? -8.873 0.129 -6.957 1.00 98.00 106 SER A N 1
ATOM 840 C CA . SER A 1 106 ? -7.785 0.422 -7.895 1.00 98.00 106 SER A CA 1
ATOM 841 C C . SER A 1 106 ? -7.394 1.890 -7.839 1.00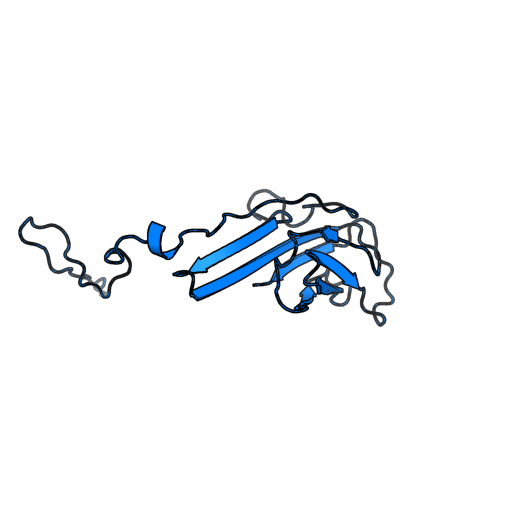 98.00 106 SER A C 1
ATOM 843 O O . SER A 1 106 ? -8.261 2.758 -7.798 1.00 98.00 106 SER A O 1
ATOM 845 N N . TRP A 1 107 ? -6.092 2.167 -7.836 1.00 98.44 107 TRP A N 1
ATOM 846 C CA . TRP A 1 107 ? -5.571 3.527 -7.703 1.00 98.44 107 TRP A CA 1
ATOM 847 C C . TRP A 1 107 ? -4.199 3.668 -8.375 1.00 98.44 107 TRP A C 1
ATOM 849 O O . TRP A 1 107 ? -3.459 2.684 -8.470 1.00 98.44 107 TRP A O 1
ATOM 859 N N . PRO A 1 108 ? -3.836 4.873 -8.850 1.00 97.88 108 PRO A N 1
ATOM 860 C CA . PRO A 1 108 ? -2.478 5.150 -9.295 1.00 97.88 108 PRO A CA 1
ATOM 861 C C . PRO A 1 108 ? -1.521 5.245 -8.101 1.00 97.88 108 PRO A C 1
ATOM 863 O O . PRO A 1 108 ? -1.879 5.770 -7.046 1.00 97.88 108 PRO A O 1
ATOM 866 N N . ILE A 1 109 ? -0.284 4.792 -8.279 1.00 98.19 109 ILE A N 1
ATOM 867 C CA . ILE A 1 109 ? 0.800 4.945 -7.304 1.00 98.19 109 ILE A CA 1
ATOM 868 C C . ILE A 1 109 ? 1.957 5.742 -7.911 1.00 98.19 109 ILE A C 1
ATOM 870 O O . ILE A 1 109 ? 2.193 5.692 -9.120 1.00 98.19 109 ILE A O 1
ATOM 874 N N . ARG A 1 110 ? 2.673 6.496 -7.068 1.00 96.06 110 ARG A N 1
ATOM 875 C CA . ARG A 1 110 ? 3.850 7.263 -7.487 1.00 96.06 110 ARG A CA 1
ATOM 876 C C . ARG A 1 110 ? 4.938 6.324 -8.003 1.00 96.06 110 ARG A C 1
ATOM 878 O O . ARG A 1 110 ? 5.210 5.288 -7.401 1.00 96.06 110 ARG A O 1
ATOM 885 N N . THR A 1 111 ? 5.598 6.796 -9.048 1.00 97.94 111 THR A N 1
ATOM 886 C CA . THR A 1 111 ? 6.780 6.240 -9.708 1.00 97.94 111 THR A CA 1
ATOM 887 C C . THR A 1 111 ? 7.908 7.287 -9.725 1.00 97.94 111 THR A C 1
ATOM 889 O O . THR A 1 111 ? 7.664 8.450 -9.369 1.00 97.94 111 THR A O 1
ATOM 892 N N . PRO A 1 112 ? 9.143 6.928 -10.124 1.00 96.06 112 PRO A N 1
ATOM 893 C CA . PRO A 1 112 ? 10.157 7.889 -10.547 1.00 96.06 112 PRO A CA 1
ATOM 894 C C . PRO A 1 112 ? 9.632 8.860 -11.611 1.00 96.06 112 PRO A C 1
ATOM 896 O O . PRO A 1 112 ? 8.685 8.564 -12.338 1.00 96.06 112 PRO A O 1
ATOM 899 N N . ASN A 1 113 ? 10.292 10.010 -11.755 1.00 94.44 113 ASN A N 1
ATOM 900 C CA . ASN A 1 113 ? 9.944 11.010 -12.773 1.00 94.44 113 ASN A CA 1
ATOM 901 C C . ASN A 1 113 ? 10.231 10.558 -14.220 1.00 94.44 113 ASN A C 1
ATOM 903 O O . ASN A 1 113 ? 9.855 11.258 -15.157 1.00 94.44 113 ASN A O 1
ATOM 907 N N . THR A 1 114 ? 10.893 9.414 -14.398 1.00 95.56 114 THR A N 1
ATOM 908 C CA . THR A 1 114 ? 11.178 8.762 -15.683 1.00 95.56 114 THR A CA 1
ATOM 909 C C . THR A 1 114 ? 10.036 7.875 -16.180 1.00 95.56 114 THR A C 1
ATOM 911 O O . THR A 1 114 ? 10.059 7.471 -17.343 1.00 95.56 114 THR A O 1
ATOM 914 N N . HIS A 1 115 ? 9.037 7.603 -15.333 1.00 97.75 115 HIS A N 1
ATOM 915 C CA . HIS A 1 115 ? 7.955 6.658 -15.601 1.00 97.75 115 HIS A CA 1
ATOM 916 C C . HIS A 1 115 ? 6.575 7.266 -15.367 1.00 97.75 115 HIS A C 1
ATOM 918 O O . HIS A 1 115 ? 6.381 8.119 -14.496 1.00 97.75 115 HIS A O 1
ATOM 924 N N . LEU A 1 116 ? 5.588 6.783 -16.124 1.00 96.75 116 LEU A N 1
ATOM 925 C CA . LEU A 1 116 ? 4.186 7.123 -15.877 1.00 96.75 116 LEU A CA 1
ATOM 926 C C . LEU A 1 116 ? 3.658 6.363 -14.647 1.00 96.75 116 LEU A C 1
ATOM 928 O O . LEU A 1 116 ? 4.138 5.265 -14.359 1.00 96.75 116 LEU A O 1
ATOM 932 N N . PRO A 1 117 ? 2.621 6.882 -13.956 1.00 95.81 117 PRO A N 1
ATOM 933 C CA . PRO A 1 117 ? 2.050 6.210 -12.794 1.00 95.81 117 PRO A CA 1
ATOM 934 C C . PRO A 1 117 ? 1.609 4.771 -13.084 1.00 95.81 117 PRO A C 1
ATOM 936 O O . PRO A 1 117 ? 0.948 4.494 -14.090 1.00 95.81 117 PRO A O 1
ATOM 939 N N . VAL A 1 118 ? 1.925 3.874 -12.152 1.00 98.00 118 VAL A N 1
ATOM 940 C CA . VAL A 1 118 ? 1.488 2.470 -12.151 1.00 98.00 118 VAL A CA 1
ATOM 941 C C . VAL A 1 118 ? 0.104 2.367 -11.519 1.00 98.00 118 VAL A C 1
ATOM 943 O O . VAL A 1 118 ? -0.199 3.095 -10.574 1.00 98.00 118 VAL A O 1
ATOM 946 N N . ILE A 1 119 ? -0.740 1.455 -12.006 1.00 98.38 119 ILE A N 1
ATOM 947 C CA . ILE A 1 119 ? -2.040 1.172 -11.386 1.00 98.38 119 ILE A CA 1
ATOM 948 C C . ILE A 1 119 ? -1.906 -0.019 -10.445 1.00 98.38 119 ILE A C 1
ATOM 950 O O . ILE A 1 119 ? -1.491 -1.102 -10.856 1.00 98.38 119 ILE A O 1
ATOM 954 N N . ILE A 1 120 ? -2.308 0.175 -9.193 1.00 98.62 120 ILE A N 1
ATOM 955 C CA . ILE A 1 120 ? -2.467 -0.886 -8.202 1.00 98.62 120 ILE A CA 1
ATOM 956 C C . ILE A 1 120 ? -3.912 -1.375 -8.225 1.00 98.62 120 ILE A C 1
ATOM 958 O O . ILE A 1 120 ? -4.845 -0.603 -8.442 1.00 98.62 120 ILE A O 1
ATOM 962 N N . SER A 1 121 ? -4.106 -2.669 -8.002 1.00 98.56 121 SER A N 1
ATOM 963 C CA . SER A 1 121 ? -5.415 -3.281 -7.800 1.00 98.56 121 SER A CA 1
ATOM 964 C C . SER A 1 121 ? -5.390 -4.168 -6.568 1.00 98.56 121 SER A C 1
ATOM 966 O O . SER A 1 121 ? -4.504 -5.013 -6.436 1.00 98.56 121 SER A O 1
ATOM 968 N N . LEU A 1 122 ? -6.397 -4.014 -5.715 1.00 98.69 122 LEU A N 1
ATOM 969 C CA . LEU A 1 122 ? -6.642 -4.865 -4.559 1.00 98.69 122 LEU A CA 1
ATOM 970 C C . LEU A 1 122 ? -8.038 -5.473 -4.684 1.00 98.69 122 LEU A C 1
ATOM 972 O O . LEU A 1 122 ? -9.031 -4.758 -4.823 1.00 98.69 122 LEU A O 1
ATOM 976 N N . ARG A 1 123 ? -8.108 -6.803 -4.701 1.00 98.38 123 ARG A N 1
ATOM 977 C CA . ARG A 1 123 ? -9.361 -7.557 -4.865 1.00 98.38 123 ARG A CA 1
ATOM 978 C C . ARG A 1 123 ? -9.857 -8.101 -3.520 1.00 98.38 123 ARG A C 1
ATOM 980 O O . ARG A 1 123 ? -9.026 -8.327 -2.641 1.00 98.38 123 ARG A O 1
ATOM 987 N N . PRO A 1 124 ? -11.161 -8.420 -3.384 1.00 98.44 124 PRO A N 1
ATOM 988 C CA . PRO A 1 124 ? -11.695 -9.047 -2.170 1.00 98.44 124 PRO A CA 1
ATOM 989 C C . PRO A 1 124 ? -11.015 -10.363 -1.783 1.00 98.44 124 PRO A C 1
ATOM 991 O O . PRO A 1 124 ? -10.908 -10.682 -0.608 1.00 98.44 124 PRO A O 1
ATOM 994 N N . SER A 1 125 ? -10.428 -11.077 -2.747 1.00 98.25 125 SER A N 1
ATOM 995 C CA . SER A 1 125 ? -9.596 -12.259 -2.487 1.00 98.25 125 SER A CA 1
ATOM 996 C C . SER A 1 125 ? -8.280 -11.960 -1.744 1.00 98.25 125 SER A C 1
ATOM 998 O O . SER A 1 125 ? -7.435 -12.841 -1.636 1.00 98.25 125 SER A O 1
ATOM 1000 N N . GLY A 1 126 ? -8.022 -10.705 -1.363 1.00 98.31 126 GLY A N 1
ATOM 1001 C CA . GLY A 1 126 ? -6.758 -10.247 -0.788 1.00 98.31 126 GLY A CA 1
ATOM 1002 C C . GLY A 1 126 ? -5.645 -10.014 -1.815 1.00 98.31 126 GLY A C 1
ATOM 1003 O O . GLY A 1 126 ? -4.576 -9.515 -1.467 1.00 98.31 126 GLY A O 1
ATOM 1004 N N . LYS A 1 127 ? -5.870 -10.331 -3.096 1.00 98.56 127 LYS A N 1
ATOM 1005 C CA . LYS A 1 127 ? -4.843 -10.203 -4.137 1.00 98.56 127 LYS A CA 1
ATOM 1006 C C . LYS A 1 127 ? -4.516 -8.731 -4.388 1.00 98.56 127 LYS A C 1
ATOM 1008 O O . LYS A 1 127 ? -5.354 -8.000 -4.922 1.00 98.56 127 LYS A O 1
ATOM 1013 N N . LEU A 1 128 ? -3.283 -8.344 -4.067 1.00 98.69 128 LEU A N 1
ATOM 1014 C CA 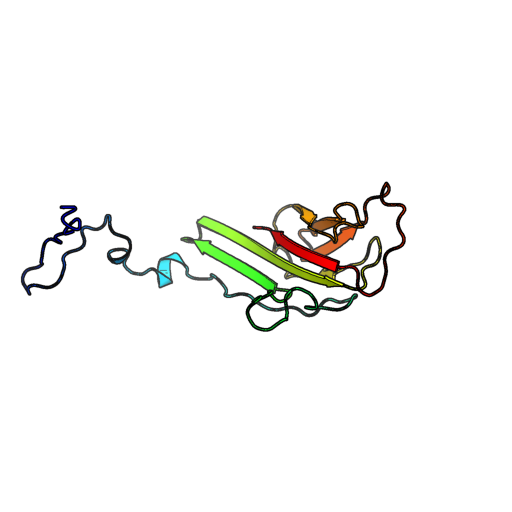. LEU A 1 128 ? -2.685 -7.048 -4.368 1.00 98.69 128 LEU A CA 1
ATOM 1015 C C . LEU A 1 128 ? -1.755 -7.197 -5.577 1.00 98.69 128 LEU A C 1
ATOM 1017 O O . LEU A 1 128 ? -0.775 -7.940 -5.532 1.00 98.69 128 LEU A O 1
ATOM 1021 N N . SER A 1 129 ? -2.051 -6.502 -6.667 1.00 98.56 129 SER A N 1
ATOM 1022 C CA . SER A 1 129 ? -1.313 -6.602 -7.933 1.00 98.56 129 SER A CA 1
ATOM 1023 C C . SER A 1 129 ? -1.104 -5.240 -8.576 1.00 98.56 129 SER A C 1
ATOM 1025 O O . SER A 1 129 ? -1.780 -4.279 -8.209 1.00 98.56 129 SER A O 1
ATOM 1027 N N . LEU A 1 130 ? -0.212 -5.173 -9.562 1.00 98.44 130 LEU A N 1
ATOM 1028 C CA . LEU A 1 130 ? 0.062 -3.951 -10.313 1.00 98.44 130 LEU A CA 1
ATOM 1029 C C . LEU A 1 130 ? 0.001 -4.161 -11.827 1.00 98.44 130 LEU A C 1
ATOM 1031 O O . LEU A 1 130 ? 0.208 -5.269 -12.324 1.00 98.44 130 LEU A O 1
ATOM 1035 N N . VAL A 1 131 ? -0.253 -3.075 -12.554 1.00 98.06 131 VAL A N 1
ATOM 1036 C CA . VAL A 1 131 ? -0.176 -3.000 -14.017 1.00 98.06 131 VAL A CA 1
ATOM 1037 C C . VAL A 1 131 ? 0.572 -1.726 -14.398 1.00 98.06 131 VAL A C 1
ATOM 1039 O O . VAL A 1 131 ? 0.223 -0.635 -13.939 1.00 98.06 131 VAL A O 1
ATOM 1042 N N . LEU A 1 132 ? 1.601 -1.867 -15.236 1.00 97.62 132 LEU A N 1
ATOM 1043 C CA . LEU A 1 132 ? 2.351 -0.731 -15.771 1.00 97.62 132 LEU A CA 1
ATOM 1044 C C . LEU A 1 132 ? 1.511 0.005 -16.817 1.00 97.62 132 LEU A C 1
ATOM 1046 O O . LEU A 1 132 ? 0.720 -0.600 -17.547 1.00 97.62 132 LEU A O 1
ATOM 1050 N N . ASN A 1 133 ? 1.689 1.320 -16.910 1.00 94.75 133 ASN A N 1
ATOM 1051 C CA . ASN A 1 133 ? 0.995 2.110 -17.914 1.00 94.75 133 ASN A CA 1
ATOM 1052 C C . ASN A 1 133 ? 1.472 1.712 -19.319 1.00 94.75 133 ASN A C 1
ATOM 1054 O O . ASN A 1 133 ? 2.653 1.800 -19.623 1.00 94.75 133 ASN A O 1
ATOM 1058 N N . LYS A 1 134 ? 0.556 1.309 -20.205 1.00 93.75 134 LYS A N 1
ATOM 1059 C CA . LYS A 1 134 ? 0.903 0.876 -21.570 1.00 93.75 134 LYS A CA 1
ATOM 1060 C C . LYS A 1 134 ? 1.549 1.984 -22.418 1.00 93.75 134 LYS A C 1
ATOM 1062 O O . LYS A 1 134 ? 2.255 1.673 -23.371 1.00 93.75 134 LYS A O 1
ATOM 1067 N N . ALA A 1 135 ? 1.273 3.251 -22.109 1.00 95.56 135 ALA A N 1
ATOM 1068 C CA . ALA A 1 135 ? 1.893 4.388 -22.783 1.00 95.56 135 ALA A CA 1
ATOM 1069 C C . ALA A 1 135 ? 3.315 4.682 -22.271 1.00 95.56 135 ALA A C 1
ATOM 1071 O O . ALA A 1 135 ? 4.011 5.492 -22.877 1.00 95.56 135 ALA A O 1
ATOM 1072 N N . ASP A 1 136 ? 3.746 4.043 -21.179 1.00 95.44 136 ASP A N 1
ATOM 1073 C CA . ASP A 1 136 ? 5.120 4.129 -20.700 1.00 95.44 136 ASP A CA 1
ATOM 1074 C C . ASP A 1 136 ? 6.007 3.212 -21.541 1.00 95.44 136 ASP A C 1
ATOM 1076 O O . ASP A 1 136 ? 5.988 1.987 -21.415 1.00 95.44 136 ASP A O 1
ATOM 1080 N N . THR A 1 137 ? 6.744 3.822 -22.462 1.00 93.69 137 THR A N 1
ATOM 1081 C CA . THR A 1 137 ? 7.656 3.114 -23.361 1.00 93.69 137 THR A CA 1
ATOM 1082 C C . THR A 1 137 ? 9.081 3.048 -22.820 1.00 93.69 137 THR A C 1
ATOM 1084 O O . THR A 1 137 ? 9.924 2.395 -23.435 1.00 93.69 137 THR A O 1
ATOM 1087 N N . THR A 1 138 ? 9.374 3.734 -21.712 1.00 95.06 138 THR A N 1
ATOM 1088 C CA . THR A 1 138 ? 10.697 3.703 -21.085 1.00 95.06 138 THR A CA 1
ATOM 1089 C C . THR A 1 138 ? 10.887 2.343 -20.407 1.00 95.06 138 THR A C 1
ATOM 1091 O O . THR A 1 138 ? 10.033 1.940 -19.614 1.00 95.06 138 THR A O 1
ATOM 1094 N N . PRO A 1 139 ? 11.973 1.600 -20.694 1.00 94.25 139 PRO A N 1
ATOM 1095 C CA . PRO A 1 139 ? 12.238 0.337 -20.015 1.00 94.25 139 PRO A CA 1
ATOM 1096 C C . PRO A 1 139 ? 12.393 0.542 -18.507 1.00 94.25 139 PRO A C 1
ATOM 1098 O O . PRO A 1 139 ? 13.169 1.389 -18.081 1.00 94.25 139 PRO A O 1
ATOM 1101 N N . TRP A 1 140 ? 11.673 -0.260 -17.726 1.00 96.19 140 TRP A N 1
ATOM 1102 C CA . TRP A 1 140 ? 11.818 -0.314 -16.273 1.00 96.19 140 TRP A CA 1
ATOM 1103 C C . TRP A 1 140 ? 13.090 -1.083 -15.894 1.00 96.19 140 TRP A C 1
ATOM 1105 O O . TRP A 1 140 ? 13.354 -2.161 -16.438 1.00 96.19 140 TRP A O 1
ATOM 1115 N N . SER A 1 141 ? 13.861 -0.535 -14.962 1.00 95.69 141 SER A N 1
ATOM 1116 C CA . SER A 1 141 ? 15.067 -1.132 -14.382 1.00 95.69 141 SER A CA 1
ATOM 1117 C C . SER A 1 141 ? 14.801 -1.763 -13.008 1.00 95.69 141 SER A C 1
ATOM 1119 O O . SER A 1 141 ? 13.697 -1.696 -12.463 1.00 95.69 141 SER A O 1
ATOM 1121 N N . ASP A 1 142 ? 15.818 -2.403 -12.429 1.00 96.31 142 ASP A N 1
ATOM 1122 C CA . ASP A 1 142 ? 15.733 -3.034 -11.109 1.00 96.31 142 ASP A CA 1
ATOM 1123 C C . ASP A 1 142 ? 15.706 -2.025 -9.948 1.00 96.31 142 ASP A C 1
ATOM 1125 O O . ASP A 1 142 ? 15.296 -2.379 -8.839 1.00 96.31 142 ASP A O 1
ATOM 1129 N N . THR A 1 143 ? 16.099 -0.773 -10.193 1.00 95.62 143 THR A N 1
ATOM 1130 C CA . THR A 1 143 ? 16.060 0.321 -9.213 1.00 95.62 143 THR A CA 1
ATOM 1131 C C . THR A 1 143 ? 14.819 1.202 -9.336 1.00 95.62 143 THR A C 1
ATOM 1133 O O . THR A 1 143 ? 14.528 1.955 -8.407 1.00 95.62 143 THR A O 1
ATOM 1136 N N . ASP A 1 144 ? 14.054 1.098 -10.427 1.00 97.69 144 ASP A N 1
ATOM 1137 C CA . ASP A 1 144 ? 12.790 1.823 -10.554 1.00 97.69 144 ASP A CA 1
ATOM 1138 C C . ASP A 1 144 ? 11.764 1.306 -9.544 1.00 97.69 144 ASP A C 1
ATOM 1140 O O . ASP A 1 144 ? 11.654 0.102 -9.281 1.00 97.69 144 ASP A O 1
ATOM 1144 N N . TYR A 1 145 ? 11.009 2.241 -8.966 1.00 97.88 145 TYR A N 1
ATOM 1145 C CA . TYR A 1 145 ? 10.206 1.991 -7.777 1.00 97.88 145 TYR A CA 1
ATOM 1146 C C . TYR A 1 145 ? 8.735 2.378 -7.919 1.00 97.88 145 TYR A C 1
ATOM 1148 O O . TYR A 1 145 ? 8.327 3.175 -8.762 1.00 97.88 145 TYR A O 1
ATOM 1156 N N . ILE A 1 146 ? 7.937 1.856 -6.996 1.00 98.44 146 ILE A N 1
ATOM 1157 C CA . ILE A 1 146 ? 6.631 2.380 -6.622 1.00 98.44 146 ILE A CA 1
ATOM 1158 C C . ILE A 1 146 ? 6.616 2.672 -5.123 1.00 98.44 146 ILE A C 1
ATOM 1160 O O . ILE A 1 146 ? 7.099 1.882 -4.309 1.00 98.44 146 ILE A O 1
ATOM 1164 N N . TYR A 1 147 ? 6.064 3.826 -4.757 1.00 98.38 147 TYR A N 1
ATOM 1165 C CA . TYR A 1 147 ? 6.008 4.266 -3.365 1.00 98.38 147 TYR A CA 1
ATOM 1166 C C . TYR A 1 147 ? 4.700 4.994 -3.084 1.00 98.38 147 TYR A C 1
ATOM 1168 O O . TYR A 1 147 ? 4.418 6.023 -3.691 1.00 98.38 147 TYR A O 1
ATOM 1176 N N . GLY A 1 148 ? 3.881 4.502 -2.161 1.00 98.06 148 GLY A N 1
ATOM 1177 C CA . GLY A 1 148 ? 2.628 5.184 -1.855 1.00 98.06 148 GLY A CA 1
ATOM 1178 C C . GLY A 1 148 ? 1.779 4.524 -0.785 1.00 98.06 148 GLY A C 1
ATOM 1179 O O . GLY A 1 148 ? 2.010 3.386 -0.379 1.00 98.06 148 GLY A O 1
ATOM 1180 N N . THR A 1 149 ? 0.789 5.285 -0.328 1.00 98.00 149 THR A N 1
ATOM 1181 C CA . THR A 1 149 ? -0.254 4.836 0.594 1.00 98.00 149 THR A CA 1
ATOM 1182 C C . THR A 1 149 ? -1.615 5.018 -0.066 1.00 98.00 149 THR A C 1
ATOM 1184 O O . THR A 1 149 ? -1.842 6.025 -0.735 1.00 98.00 149 THR A O 1
ATOM 1187 N N . TYR A 1 150 ? -2.512 4.066 0.153 1.00 98.00 150 TYR A N 1
ATOM 1188 C CA . TYR A 1 150 ? -3.939 4.178 -0.143 1.00 98.00 150 TYR A CA 1
ATOM 1189 C C . TYR A 1 150 ? -4.729 3.947 1.147 1.00 98.00 150 TYR A C 1
ATOM 1191 O O . TYR A 1 150 ? -4.259 3.198 2.008 1.00 98.00 150 TYR A O 1
ATOM 1199 N N . THR A 1 151 ? -5.845 4.648 1.347 1.00 95.12 151 THR A N 1
ATOM 1200 C CA . THR A 1 151 ? -6.679 4.612 2.565 1.00 95.12 151 THR A CA 1
ATOM 1201 C C . THR A 1 151 ? -8.138 4.811 2.201 1.00 95.12 151 THR A C 1
ATOM 1203 O O . THR A 1 151 ? -8.379 5.639 1.296 1.00 95.12 151 THR A O 1
#

Organism: Staphylococcus gallinarum (NCBI:txid1293)

Secondary structure (DSSP, 8-state):
-------PPPB-TTSSBP--TTSGGG---HHHHTTT----EE---SSSEES-TT-STTT-PPPSEEEEEEETTTEEEEEEEEEEES--TT-EEEEPPTTSSSS-EEEEEB--TTSPPEEEEE-TTSEEEEE--TT--SPP-SS-EEEEEE-

Radius of gyration: 21.65 Å; chains: 1; bounding box: 38×57×66 Å